Protein AF-A0A1V3WXW5-F1 (afdb_monomer_lite)

Radius of gyration: 12.76 Å; chains: 1; bounding box: 23×19×32 Å

Foldseek 3Di:
DCVVVCVVQVFKDFDDDFCFDPDPPDRDTPDTDIDGPD

Structure (mmCIF, N/CA/C/O backbone):
data_AF-A0A1V3WXW5-F1
#
_entry.id   AF-A0A1V3WXW5-F1
#
loop_
_atom_site.group_PDB
_atom_site.id
_atom_site.type_symbol
_atom_site.label_atom_id
_atom_site.label_alt_id
_atom_site.label_comp_id
_atom_site.label_asym_id
_atom_site.label_entity_id
_atom_site.label_seq_id
_atom_site.pdbx_PDB_ins_code
_atom_site.Cartn_x
_atom_site.Cartn_y
_atom_site.Cartn_z
_at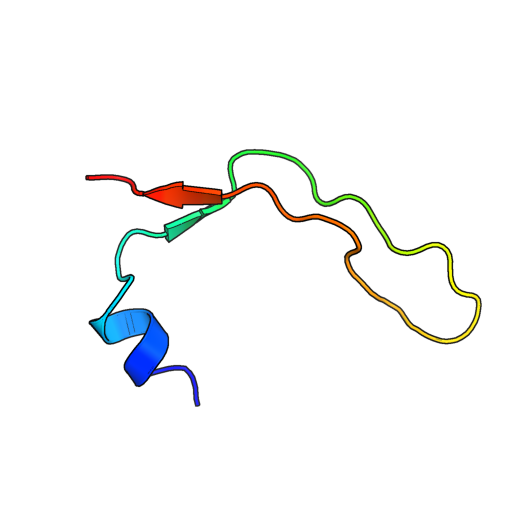om_site.occupancy
_atom_site.B_iso_or_equiv
_atom_site.auth_seq_id
_atom_site.auth_comp_id
_atom_site.auth_asym_id
_atom_site.auth_atom_id
_atom_site.pdbx_PDB_model_num
ATOM 1 N N . MET A 1 1 ? 3.222 -14.046 7.223 1.00 79.50 1 MET A N 1
ATOM 2 C CA . MET A 1 1 ? 4.089 -12.950 6.695 1.00 79.50 1 MET A CA 1
ATOM 3 C C . MET A 1 1 ? 3.567 -11.573 7.095 1.00 79.50 1 MET A C 1
ATOM 5 O O . MET A 1 1 ? 4.382 -10.702 7.345 1.00 79.50 1 MET A O 1
ATOM 9 N N . PHE A 1 2 ? 2.252 -11.362 7.218 1.00 92.69 2 PHE A N 1
ATOM 10 C CA . PHE A 1 2 ? 1.680 -10.067 7.626 1.00 92.69 2 PHE A CA 1
ATOM 11 C C . PHE A 1 2 ? 0.984 -10.120 8.994 1.00 92.69 2 PHE A C 1
ATOM 13 O O . PHE A 1 2 ? 0.101 -9.318 9.276 1.00 92.69 2 PHE A O 1
ATOM 20 N N . ASP A 1 3 ? 1.365 -11.071 9.845 1.00 95.12 3 ASP A N 1
ATOM 21 C CA . ASP A 1 3 ? 0.673 -11.354 11.108 1.00 95.12 3 ASP A CA 1
ATOM 22 C C . ASP A 1 3 ? 0.797 -10.192 12.103 1.00 95.12 3 ASP A C 1
ATOM 24 O O . ASP A 1 3 ? -0.177 -9.839 12.763 1.00 95.12 3 ASP A O 1
ATOM 28 N N . GLU A 1 4 ? 1.953 -9.520 12.130 1.00 95.19 4 GLU A N 1
ATOM 29 C CA . GLU A 1 4 ? 2.144 -8.307 12.932 1.00 95.19 4 GLU A CA 1
ATOM 30 C C . GLU A 1 4 ? 1.256 -7.160 12.444 1.00 95.19 4 GLU A C 1
ATOM 32 O O . GLU A 1 4 ? 0.565 -6.530 13.239 1.00 95.19 4 GLU A O 1
ATOM 37 N N . LEU A 1 5 ? 1.225 -6.922 11.129 1.00 91.75 5 LEU A N 1
ATOM 38 C CA . LEU A 1 5 ? 0.400 -5.869 10.538 1.00 91.75 5 LEU A CA 1
ATOM 39 C C . LEU A 1 5 ? -1.083 -6.126 10.817 1.00 91.75 5 LEU A C 1
ATOM 41 O O . LEU A 1 5 ? -1.791 -5.224 11.242 1.00 91.75 5 LEU A O 1
ATOM 45 N N . ARG A 1 6 ? -1.537 -7.371 10.652 1.00 91.12 6 ARG A N 1
ATOM 46 C CA . ARG A 1 6 ? -2.918 -7.765 10.941 1.00 91.12 6 ARG A CA 1
ATOM 47 C C . ARG A 1 6 ? -3.263 -7.636 12.425 1.00 91.12 6 ARG A C 1
ATOM 49 O O . ARG A 1 6 ? -4.410 -7.354 12.746 1.00 91.12 6 ARG A O 1
ATOM 56 N N . ARG A 1 7 ? -2.297 -7.841 13.326 1.00 94.19 7 ARG A N 1
ATOM 57 C CA . ARG A 1 7 ? -2.488 -7.661 14.770 1.00 94.19 7 ARG A CA 1
ATOM 58 C C . ARG A 1 7 ? -2.589 -6.187 15.161 1.00 94.19 7 ARG A C 1
ATOM 60 O O . ARG A 1 7 ? -3.438 -5.850 15.974 1.00 94.19 7 ARG A O 1
ATOM 67 N N . GLN A 1 8 ? -1.724 -5.334 14.611 1.00 93.69 8 GLN A N 1
ATOM 68 C CA . GLN A 1 8 ? -1.656 -3.910 14.971 1.00 93.69 8 GLN A CA 1
ATOM 69 C C . GLN A 1 8 ? -2.669 -3.044 14.215 1.00 93.69 8 GLN A C 1
ATOM 71 O O . GLN A 1 8 ? -3.051 -1.982 14.694 1.00 93.69 8 GLN A O 1
ATOM 76 N N . MET A 1 9 ? -3.078 -3.469 13.019 1.00 93.12 9 MET A N 1
ATOM 77 C CA . MET A 1 9 ? -3.951 -2.722 12.111 1.00 93.12 9 MET A CA 1
ATOM 78 C C . MET A 1 9 ? -5.027 -3.657 11.523 1.00 93.12 9 MET A C 1
ATOM 80 O O . MET A 1 9 ? -5.038 -3.897 10.313 1.00 93.12 9 MET A O 1
ATOM 84 N N . PRO A 1 10 ? -5.897 -4.252 12.361 1.00 93.56 10 PRO A N 1
ATOM 85 C CA . PRO A 1 10 ? -6.860 -5.268 11.923 1.00 93.56 10 PRO A CA 1
ATOM 86 C C . PRO A 1 10 ? -7.961 -4.721 11.004 1.00 93.56 10 PRO A C 1
ATOM 88 O O . PRO A 1 10 ? -8.587 -5.489 10.277 1.00 93.56 10 PRO A O 1
ATOM 91 N N . ASP A 1 11 ? -8.190 -3.414 11.045 1.00 95.31 11 ASP A N 1
ATOM 92 C CA . ASP A 1 11 ? -9.329 -2.703 10.474 1.00 95.31 11 ASP A CA 1
ATOM 93 C C . ASP A 1 11 ? -8.922 -1.723 9.358 1.00 95.31 11 ASP A C 1
ATOM 95 O O . ASP A 1 11 ? -9.698 -0.849 8.968 1.00 95.31 11 ASP A O 1
ATOM 99 N N . VAL A 1 12 ? -7.698 -1.850 8.830 1.00 94.88 12 VAL A N 1
ATOM 100 C CA . VAL A 1 12 ? -7.244 -1.021 7.710 1.00 94.88 12 VAL A CA 1
ATOM 101 C C . VAL A 1 12 ? -8.011 -1.379 6.433 1.00 94.88 12 VAL A C 1
ATOM 103 O O . VAL A 1 12 ? -8.042 -2.532 6.000 1.00 94.88 12 VAL A O 1
ATOM 106 N N . VAL A 1 13 ? -8.614 -0.375 5.802 1.00 95.62 13 VAL A N 1
ATOM 107 C CA . VAL A 1 13 ? -9.413 -0.512 4.579 1.00 95.62 13 VAL A CA 1
ATOM 108 C C . VAL A 1 13 ? -8.928 0.448 3.500 1.00 95.62 13 VAL A C 1
ATOM 110 O O . VAL A 1 13 ? -8.533 1.575 3.789 1.00 95.62 13 VAL A O 1
ATOM 113 N N . VAL A 1 14 ? -8.968 0.008 2.241 1.00 96.69 14 VAL A N 1
ATOM 114 C CA . VAL A 1 14 ? -8.691 0.863 1.076 1.00 96.69 14 VAL A CA 1
ATOM 115 C C . VAL A 1 14 ? -9.907 1.742 0.811 1.00 96.69 14 VAL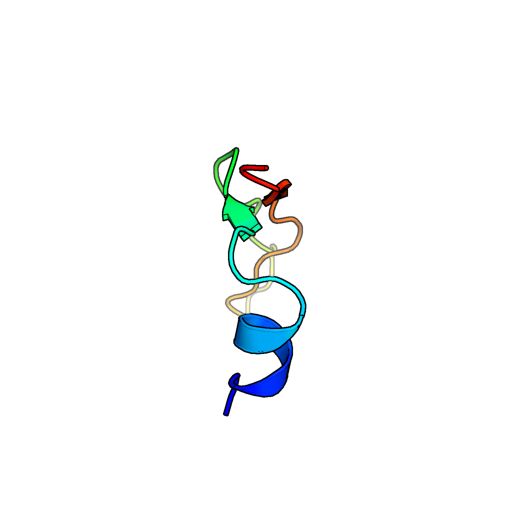 A C 1
ATOM 117 O O . VAL A 1 14 ? -11.023 1.235 0.723 1.00 96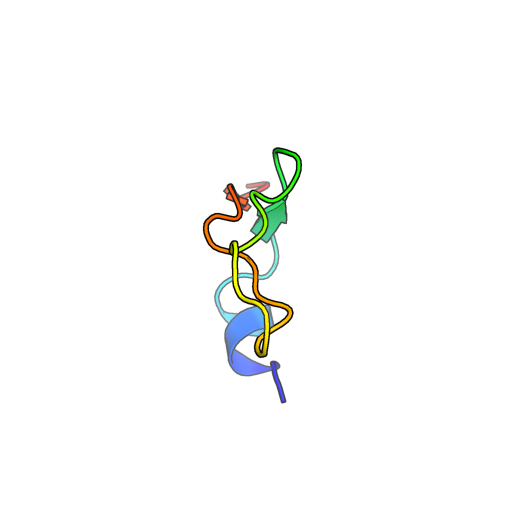.69 14 VAL A O 1
ATOM 120 N N . THR A 1 15 ? -9.695 3.050 0.676 1.00 97.62 15 THR A N 1
ATOM 121 C CA . THR A 1 15 ? -10.793 4.018 0.501 1.00 97.62 15 THR A CA 1
ATOM 122 C C . THR A 1 15 ? -10.955 4.511 -0.930 1.00 97.62 15 THR A C 1
ATOM 124 O O . THR A 1 15 ? -12.000 5.051 -1.277 1.00 97.62 15 THR A O 1
ATOM 127 N N . GLU A 1 16 ? -9.926 4.353 -1.760 1.00 98.12 16 GLU A N 1
ATOM 128 C CA . GLU A 1 16 ? -9.886 4.860 -3.130 1.00 98.12 16 GLU A CA 1
ATOM 129 C C . GLU A 1 16 ? -9.089 3.923 -4.040 1.00 98.12 16 GLU A C 1
ATOM 131 O O . GLU A 1 16 ? -8.256 3.135 -3.584 1.00 98.12 16 GLU A O 1
ATOM 136 N N . GLU A 1 17 ? -9.285 4.082 -5.349 1.00 97.81 17 GLU A N 1
ATOM 137 C CA . GLU A 1 17 ? -8.497 3.385 -6.361 1.00 97.81 17 GLU A CA 1
ATOM 138 C C . GLU A 1 17 ? -6.991 3.722 -6.256 1.00 97.81 17 GLU A C 1
ATOM 140 O O . GLU A 1 17 ? -6.609 4.893 -6.113 1.00 97.81 17 GLU A O 1
ATOM 145 N N . PRO A 1 18 ? -6.097 2.719 -6.354 1.00 97.94 18 PRO A N 1
ATOM 146 C CA . PRO A 1 18 ? -4.660 2.922 -6.249 1.00 97.94 18 PRO A CA 1
ATOM 147 C C . PRO A 1 18 ? -4.103 3.739 -7.414 1.00 97.94 18 PRO A C 1
ATOM 149 O O . PRO A 1 18 ? -4.299 3.424 -8.589 1.00 97.94 18 PRO A O 1
ATOM 152 N N . ALA A 1 19 ? -3.259 4.718 -7.092 1.00 98.25 19 ALA A N 1
ATOM 153 C CA . ALA A 1 19 ? -2.458 5.390 -8.103 1.00 98.25 19 ALA A CA 1
ATOM 154 C C . ALA A 1 19 ? -1.293 4.481 -8.507 1.00 98.25 19 ALA A C 1
ATOM 156 O O . ALA A 1 19 ? -0.392 4.210 -7.707 1.00 98.25 19 ALA A O 1
ATOM 157 N N . ARG A 1 20 ? -1.289 4.018 -9.756 1.00 97.81 20 ARG A N 1
ATOM 158 C CA . ARG A 1 20 ? -0.221 3.170 -10.295 1.00 97.81 20 ARG A CA 1
ATOM 159 C C . ARG A 1 20 ? 1.084 3.948 -10.436 1.00 97.81 20 ARG A C 1
ATOM 161 O O . ARG A 1 20 ? 1.100 5.133 -10.768 1.00 97.81 20 ARG A O 1
ATOM 168 N N . LEU A 1 21 ? 2.193 3.262 -10.184 1.00 98.12 21 LEU A N 1
ATOM 169 C CA . LEU A 1 21 ? 3.518 3.785 -10.482 1.00 98.12 21 LEU A CA 1
ATOM 170 C C . LEU A 1 21 ? 3.748 3.731 -11.996 1.00 98.12 21 LEU A C 1
ATOM 172 O O . LEU A 1 21 ? 3.589 2.678 -12.609 1.00 98.12 21 LEU A O 1
ATO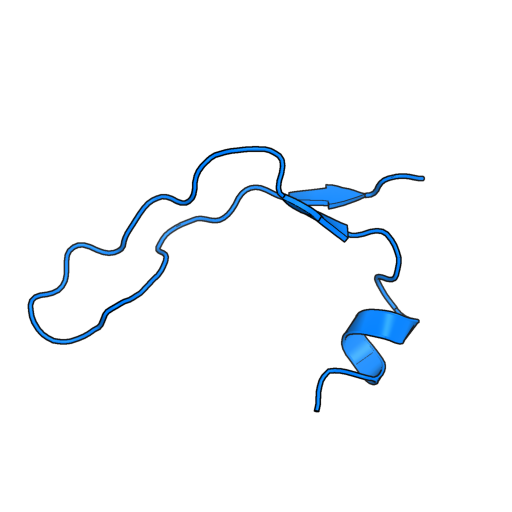M 176 N N . LEU A 1 22 ? 4.150 4.855 -12.591 1.00 96.94 22 LEU A N 1
ATOM 177 C CA . LEU A 1 22 ? 4.596 4.896 -13.982 1.00 96.94 22 LEU A CA 1
ATOM 178 C C . LEU A 1 22 ? 6.039 4.394 -14.049 1.00 96.94 22 LEU A C 1
ATOM 180 O O . LEU A 1 22 ? 6.985 5.152 -13.845 1.00 96.94 22 LEU A O 1
ATOM 184 N N . SER A 1 23 ? 6.196 3.094 -14.276 1.00 97.00 23 SER A N 1
ATOM 185 C CA . SER A 1 23 ? 7.491 2.449 -14.467 1.00 97.00 23 SER A CA 1
ATOM 186 C C . SER A 1 23 ? 7.367 1.354 -15.517 1.00 97.00 23 SER A C 1
ATOM 188 O O . SER A 1 23 ? 6.438 0.553 -15.482 1.00 97.00 23 SER A O 1
ATOM 190 N N . GLN A 1 24 ? 8.334 1.310 -16.432 1.00 95.88 24 GLN A N 1
ATOM 191 C CA . GLN A 1 24 ? 8.434 0.283 -17.476 1.00 95.88 24 GLN A CA 1
ATOM 192 C C . GLN A 1 24 ? 8.934 -1.066 -16.926 1.00 95.88 24 GLN A C 1
ATOM 194 O O . GLN A 1 24 ? 8.912 -2.064 -17.637 1.00 95.88 24 GLN A O 1
ATOM 199 N N . PHE A 1 25 ? 9.403 -1.093 -15.674 1.00 97.00 25 PHE A N 1
ATOM 200 C CA . PHE A 1 25 ? 10.032 -2.264 -15.056 1.00 97.00 25 PHE A CA 1
ATOM 201 C C . PHE A 1 25 ? 9.303 -2.735 -13.798 1.00 97.00 25 PHE A C 1
ATOM 203 O O . PHE A 1 25 ? 9.274 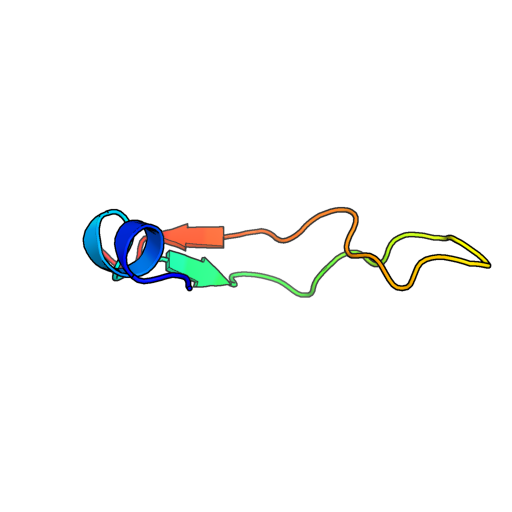-3.927 -13.509 1.00 97.00 25 PHE A O 1
ATOM 210 N N . ILE A 1 26 ? 8.723 -1.808 -13.032 1.00 96.25 26 ILE A N 1
ATOM 211 C CA . ILE A 1 26 ? 8.120 -2.103 -11.732 1.00 96.25 26 ILE A CA 1
ATOM 212 C C . ILE A 1 26 ? 6.611 -1.922 -11.826 1.00 96.25 26 ILE A C 1
ATOM 214 O O . ILE A 1 26 ? 6.113 -0.807 -11.987 1.00 96.25 26 ILE A O 1
ATOM 218 N N . HIS A 1 27 ? 5.868 -3.008 -11.618 1.00 95.88 27 HIS A N 1
ATOM 219 C CA . HIS A 1 27 ? 4.427 -2.936 -11.397 1.00 95.88 27 HIS A CA 1
ATOM 220 C C . HIS A 1 27 ? 4.165 -2.514 -9.949 1.00 95.88 27 HIS A C 1
ATOM 222 O O . HIS A 1 27 ? 3.898 -3.330 -9.072 1.00 95.88 27 HIS A O 1
ATOM 228 N N . GLY A 1 28 ? 4.276 -1.212 -9.701 1.00 97.31 28 GLY A N 1
ATOM 229 C CA . GLY A 1 28 ? 4.123 -0.625 -8.373 1.00 97.31 28 GLY A CA 1
ATOM 230 C C . GLY A 1 28 ? 2.819 0.144 -8.187 1.00 97.31 28 GLY A C 1
ATOM 231 O O . GLY A 1 28 ? 2.171 0.578 -9.146 1.00 97.31 28 GLY A O 1
ATOM 232 N N . ILE A 1 29 ? 2.483 0.378 -6.921 1.00 98.06 29 ILE A N 1
ATOM 233 C CA . ILE A 1 29 ? 1.492 1.367 -6.495 1.00 98.06 29 ILE A CA 1
ATOM 234 C C . ILE A 1 29 ? 2.261 2.560 -5.924 1.00 98.06 29 ILE A C 1
ATOM 236 O O . ILE A 1 29 ? 3.070 2.403 -5.016 1.00 98.06 29 ILE A O 1
ATOM 2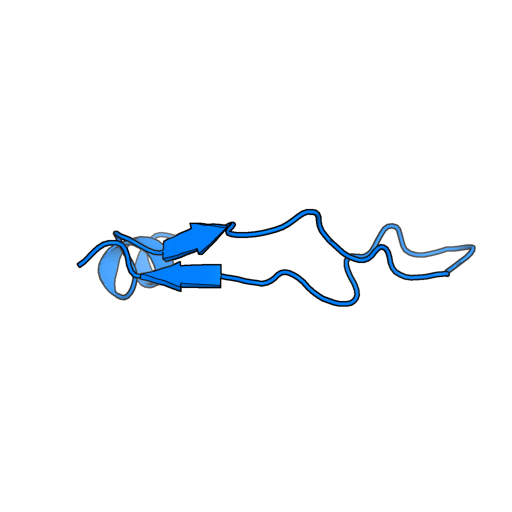40 N N . LYS A 1 30 ? 2.026 3.753 -6.475 1.00 97.94 30 LYS A N 1
ATOM 241 C CA . LYS A 1 30 ? 2.633 5.010 -6.021 1.00 97.94 30 LYS A CA 1
ATOM 242 C C . LYS A 1 30 ? 1.916 5.579 -4.794 1.00 97.94 30 LYS A C 1
ATOM 244 O O . LYS A 1 30 ? 2.559 6.183 -3.944 1.00 97.94 30 LYS A O 1
ATOM 249 N N . ARG A 1 31 ? 0.591 5.416 -4.715 1.00 98.19 31 ARG A N 1
ATOM 250 C CA . ARG A 1 31 ? -0.244 5.856 -3.585 1.00 98.19 31 ARG A CA 1
ATOM 251 C C . ARG A 1 31 ? -1.441 4.922 -3.434 1.00 98.19 31 ARG A C 1
ATOM 253 O O . ARG A 1 31 ? -2.131 4.674 -4.420 1.00 98.19 31 ARG A O 1
ATOM 260 N N . LEU A 1 32 ? -1.696 4.466 -2.210 1.00 98.12 32 LEU A N 1
ATOM 261 C CA . LEU A 1 32 ? -2.889 3.710 -1.831 1.00 98.12 32 LEU A CA 1
ATOM 262 C C . LEU A 1 32 ? -3.523 4.384 -0.607 1.00 98.12 32 LEU A C 1
ATOM 264 O O . LEU A 1 32 ? -2.983 4.246 0.491 1.00 98.12 32 LEU A O 1
ATOM 268 N N . PRO A 1 33 ? -4.602 5.160 -0.783 1.00 97.94 33 PRO A N 1
ATOM 269 C CA . PRO A 1 33 ? -5.327 5.749 0.336 1.00 97.94 33 PRO A CA 1
ATOM 270 C C . PRO A 1 33 ? -5.982 4.663 1.188 1.00 97.94 33 PRO A C 1
ATOM 272 O O . PRO A 1 33 ? -6.625 3.752 0.659 1.00 97.94 33 PRO A O 1
ATOM 275 N N . VAL A 1 34 ? -5.794 4.764 2.502 1.00 96.94 34 VAL A N 1
ATOM 276 C CA . VAL A 1 34 ? -6.374 3.841 3.477 1.00 96.94 34 VAL A CA 1
ATOM 277 C C . VAL A 1 34 ? -6.954 4.596 4.665 1.00 96.94 34 VAL A C 1
ATOM 279 O O . VAL A 1 34 ? -6.510 5.698 4.993 1.00 96.94 34 VAL A O 1
ATOM 282 N N . ALA A 1 35 ? -7.927 3.973 5.317 1.00 95.88 35 ALA A N 1
ATOM 283 C CA . ALA A 1 35 ? -8.513 4.417 6.572 1.00 95.88 35 ALA A CA 1
ATOM 284 C C . ALA A 1 35 ? -8.633 3.241 7.546 1.00 95.88 35 ALA A C 1
ATOM 286 O O . ALA A 1 35 ? -8.394 2.093 7.178 1.00 95.88 35 ALA A O 1
ATOM 287 N N . TRP A 1 36 ? -9.026 3.545 8.777 1.00 93.81 36 TRP A N 1
ATOM 288 C CA . TRP A 1 36 ? -9.308 2.574 9.829 1.00 93.81 36 TRP A CA 1
ATOM 289 C C . TRP A 1 36 ? -10.815 2.506 10.040 1.00 93.81 36 TRP A C 1
ATOM 291 O O . TRP A 1 36 ? -11.465 3.549 10.172 1.00 93.81 36 TRP A O 1
ATOM 301 N N . SER A 1 37 ? -11.375 1.296 10.011 1.00 81.44 37 SER A N 1
ATOM 302 C CA . SER A 1 37 ? -12.813 1.066 10.127 1.00 81.44 37 SER A CA 1
ATOM 303 C C . SER A 1 37 ? -13.335 1.081 11.566 1.00 81.44 37 SER A C 1
ATOM 305 O O . SER A 1 37 ? -14.471 0.679 11.757 1.00 81.44 37 SER A O 1
ATOM 307 N N . ARG A 1 38 ? -12.578 1.607 12.536 1.00 61.75 38 ARG A N 1
ATOM 308 C CA . ARG A 1 38 ? -12.992 1.820 13.937 1.00 61.75 38 ARG A CA 1
ATOM 309 C C . ARG A 1 38 ? -13.103 0.554 14.784 1.00 61.75 38 ARG A C 1
ATOM 311 O O . ARG A 1 38 ? -13.591 -0.486 14.296 1.00 61.75 38 ARG A O 1
#

Organism: Mycobacterium kansasii (NCBI:txid1768)

pLDDT: mean 94.33, std 6.67, range [61.75, 98.25]

Sequence (38 aa):
MFDELRRQMPDVVVTEEPARLLSQFIHGIKRLPVAWSR

Secondary structure (DSSP, 8-state):
--HHHHHH-TTEEE-S--EE---SS---EEE--EEE--